Protein AF-A0A7S1V6I3-F1 (afdb_monomer)

InterPro domains:
  IPR011990 Tetratricopeptide-like helical domain superfamily [G3DSA:1.25.40.10] (1-99)
  IPR011990 Tetratricopeptide-like helical domain superfamily [SSF48452] (2-97)

Organism: NCBI:txid1486929

Mean predicted aligned error: 2.98 Å

Secondary structure (DSSP, 8-state):
-HHHHHHHHHHHH-HHHHHHHHHHHHHHHHHHHHHTT-HHHHHHHHHHHHHHHHHHHHH-HHHHHHHHHHHHHHHHHHHHHTT-HHHHHHHHHHHHHT-

Structure (mmCIF, N/CA/C/O backbone):
data_AF-A0A7S1V6I3-F1
#
_entry.id   AF-A0A7S1V6I3-F1
#
loop_
_atom_site.group_PDB
_atom_site.id
_atom_site.type_symbol
_atom_site.label_atom_id
_atom_site.label_alt_id
_atom_site.label_comp_id
_atom_site.label_asym_id
_atom_site.label_entity_id
_atom_site.label_seq_id
_atom_site.pdbx_PDB_ins_code
_atom_site.Cartn_x
_atom_site.Cartn_y
_atom_site.Cartn_z
_atom_site.occupancy
_atom_site.B_iso_or_equiv
_atom_site.auth_seq_id
_atom_site.auth_comp_id
_atom_site.auth_asym_id
_atom_site.auth_atom_id
_atom_site.pdbx_PDB_model_num
ATOM 1 N N . ARG A 1 1 ? -14.270 2.160 -5.208 1.00 67.50 1 ARG A N 1
ATOM 2 C CA . ARG A 1 1 ? -14.402 0.732 -5.591 1.00 67.50 1 ARG A CA 1
ATOM 3 C C . ARG A 1 1 ? -14.375 0.567 -7.108 1.00 67.50 1 ARG A C 1
ATOM 5 O O . ARG A 1 1 ? -13.531 -0.174 -7.579 1.00 67.50 1 ARG A O 1
ATOM 12 N N . GLU A 1 2 ? -15.165 1.338 -7.863 1.00 80.12 2 GLU A N 1
ATOM 13 C CA . GLU A 1 2 ? -15.175 1.289 -9.340 1.00 80.12 2 GLU A CA 1
ATOM 14 C C . GLU A 1 2 ? -13.792 1.477 -9.991 1.00 80.12 2 GLU A C 1
ATOM 16 O O . GLU A 1 2 ? -13.425 0.686 -10.852 1.00 80.12 2 GLU A O 1
ATOM 21 N N . ALA A 1 3 ? -12.988 2.451 -9.539 1.00 77.50 3 ALA A N 1
ATOM 22 C CA . ALA A 1 3 ? -11.636 2.665 -10.074 1.00 77.50 3 ALA A CA 1
ATOM 23 C C . ALA A 1 3 ? -10.723 1.435 -9.907 1.00 77.50 3 ALA A C 1
ATOM 25 O O . ALA A 1 3 ? -10.078 1.013 -10.862 1.00 77.50 3 ALA A O 1
ATOM 26 N N . VAL A 1 4 ? -10.720 0.812 -8.724 1.00 83.19 4 VAL A N 1
ATOM 27 C CA . VAL A 1 4 ? -9.921 -0.396 -8.449 1.00 83.19 4 VAL A CA 1
ATOM 28 C C . VAL A 1 4 ? -10.367 -1.557 -9.334 1.00 83.19 4 VAL A C 1
ATOM 30 O O . VAL A 1 4 ? -9.529 -2.241 -9.907 1.00 83.19 4 VAL A O 1
ATOM 33 N N . ASP A 1 5 ? -11.672 -1.762 -9.509 1.00 86.44 5 ASP A N 1
ATOM 34 C CA . ASP A 1 5 ? -12.174 -2.862 -10.338 1.00 86.44 5 ASP A CA 1
ATOM 35 C C . ASP A 1 5 ? -11.844 -2.665 -11.829 1.00 86.44 5 ASP A C 1
ATOM 37 O O . ASP A 1 5 ? -11.544 -3.633 -12.534 1.00 86.44 5 ASP A O 1
ATOM 41 N N . VAL A 1 6 ? -11.843 -1.417 -12.311 1.00 87.00 6 VAL A N 1
ATOM 42 C CA . VAL A 1 6 ? -11.377 -1.073 -13.663 1.00 87.00 6 VAL A CA 1
ATOM 43 C C . VAL A 1 6 ? -9.881 -1.347 -13.798 1.00 87.00 6 VAL A C 1
ATOM 45 O O . VAL A 1 6 ? -9.478 -2.069 -14.713 1.00 87.00 6 VAL A O 1
ATOM 48 N N . PHE A 1 7 ? -9.062 -0.845 -12.872 1.00 83.50 7 PHE A N 1
ATOM 49 C CA . PHE A 1 7 ? -7.618 -1.048 -12.926 1.00 83.50 7 PHE A CA 1
ATOM 50 C C . PHE A 1 7 ? -7.212 -2.511 -12.741 1.00 83.50 7 PHE A C 1
ATOM 52 O O . PHE A 1 7 ? -6.285 -2.946 -13.410 1.00 83.50 7 PHE A O 1
ATOM 59 N N . ARG A 1 8 ? -7.943 -3.322 -11.963 1.00 84.19 8 ARG A N 1
ATOM 60 C CA . ARG A 1 8 ? -7.704 -4.776 -11.880 1.00 84.19 8 ARG A CA 1
ATOM 61 C C . ARG A 1 8 ? -7.881 -5.458 -13.231 1.00 84.19 8 ARG A C 1
ATOM 63 O O . ARG A 1 8 ? -7.048 -6.269 -13.627 1.00 84.19 8 ARG A O 1
ATOM 70 N N . ARG A 1 9 ? -8.945 -5.119 -13.966 1.00 87.12 9 ARG A N 1
ATOM 71 C CA . ARG A 1 9 ? -9.181 -5.668 -15.313 1.00 87.12 9 ARG A CA 1
ATOM 72 C C . ARG A 1 9 ? -8.105 -5.222 -16.300 1.00 87.12 9 ARG A C 1
ATOM 74 O O . ARG A 1 9 ? -7.660 -6.025 -17.114 1.00 87.12 9 ARG A O 1
ATOM 81 N N . LEU A 1 10 ? -7.693 -3.958 -16.228 1.00 85.31 10 LEU A N 1
ATOM 82 C CA . LEU A 1 10 ? -6.654 -3.410 -17.097 1.00 85.31 10 LEU A CA 1
ATOM 83 C C . LEU A 1 10 ? -5.275 -4.006 -16.789 1.00 85.31 10 LEU A C 1
ATOM 85 O O . LEU A 1 10 ? -4.594 -4.434 -17.716 1.00 85.31 10 LEU A O 1
ATOM 89 N N . ALA A 1 11 ? -4.897 -4.118 -15.515 1.00 81.44 11 ALA A N 1
ATOM 90 C CA . ALA A 1 11 ? -3.650 -4.741 -15.079 1.00 81.44 11 ALA A CA 1
ATOM 91 C C . ALA A 1 11 ? -3.601 -6.229 -15.447 1.00 81.44 11 ALA A C 1
ATOM 93 O O . ALA A 1 11 ? -2.576 -6.695 -15.925 1.00 81.44 11 ALA A O 1
ATOM 94 N N . ALA A 1 12 ? -4.716 -6.960 -15.352 1.00 85.75 12 ALA A N 1
ATOM 95 C CA . ALA A 1 12 ? -4.779 -8.344 -15.825 1.00 85.75 12 ALA A CA 1
ATOM 96 C C . ALA A 1 12 ? -4.502 -8.480 -17.337 1.00 85.75 12 ALA A C 1
ATOM 98 O O . ALA A 1 12 ? -3.971 -9.497 -17.776 1.00 85.75 12 ALA A O 1
ATOM 99 N N . ALA A 1 13 ? -4.852 -7.467 -18.139 1.00 86.81 13 ALA A N 1
ATOM 100 C CA . ALA A 1 13 ? -4.614 -7.465 -19.582 1.00 86.81 13 ALA A CA 1
ATOM 101 C C . ALA A 1 13 ? -3.237 -6.899 -19.971 1.00 86.81 13 ALA A C 1
ATOM 103 O O . ALA A 1 13 ? -2.655 -7.331 -20.967 1.00 86.81 13 ALA A O 1
ATOM 104 N N . ARG A 1 14 ? -2.738 -5.898 -19.235 1.00 84.81 14 ARG A N 1
ATOM 105 C CA . ARG A 1 14 ? -1.461 -5.208 -19.476 1.00 84.81 14 ARG A CA 1
ATOM 106 C C . ARG A 1 14 ? -0.811 -4.810 -18.142 1.00 84.81 14 ARG A C 1
ATOM 108 O O . ARG A 1 14 ? -0.906 -3.640 -17.761 1.00 84.81 14 ARG A O 1
ATOM 115 N N . PRO A 1 15 ? -0.150 -5.756 -17.451 1.00 82.56 15 PRO A N 1
ATOM 116 C CA . PRO A 1 15 ? 0.422 -5.515 -16.126 1.00 82.56 15 PRO A CA 1
ATOM 117 C C . PRO A 1 15 ? 1.386 -4.323 -16.113 1.00 82.56 15 PRO A C 1
ATOM 119 O O . PRO A 1 15 ? 1.176 -3.369 -15.369 1.00 82.56 15 PRO A O 1
ATOM 122 N N . ASP A 1 16 ? 2.336 -4.304 -17.053 1.00 85.06 16 ASP A N 1
ATOM 123 C CA . ASP A 1 16 ? 3.378 -3.272 -17.169 1.00 85.06 16 ASP A CA 1
ATOM 124 C C . ASP A 1 16 ? 2.846 -1.837 -17.310 1.00 85.06 16 ASP A C 1
ATOM 126 O O . ASP A 1 16 ? 3.577 -0.882 -17.052 1.00 85.06 16 ASP A O 1
ATOM 130 N N . ALA A 1 17 ? 1.603 -1.675 -17.774 1.00 87.25 17 ALA A N 1
ATOM 131 C CA . ALA A 1 17 ? 1.002 -0.371 -18.032 1.00 87.25 17 ALA A CA 1
ATOM 132 C C . ALA A 1 17 ? 0.099 0.121 -16.894 1.00 87.25 17 ALA A C 1
ATOM 134 O O . ALA A 1 17 ? -0.097 1.325 -16.785 1.00 87.25 17 ALA A O 1
ATOM 135 N N . TYR A 1 18 ? -0.471 -0.780 -16.086 1.00 91.94 18 TYR A N 1
ATOM 136 C CA . TYR A 1 18 ? -1.563 -0.430 -15.166 1.00 91.94 18 TYR A CA 1
ATOM 137 C C . TYR A 1 18 ? -1.377 -0.926 -13.732 1.00 91.94 18 TYR A C 1
ATOM 139 O O . TYR A 1 18 ? -2.176 -0.560 -12.874 1.00 91.94 18 TYR A O 1
ATOM 147 N N . GLU A 1 19 ? -0.358 -1.736 -13.433 1.00 91.94 19 GLU A N 1
ATOM 148 C CA . GLU A 1 19 ? -0.105 -2.177 -12.055 1.00 91.94 19 GLU A CA 1
ATOM 149 C C . GLU A 1 19 ? 0.202 -0.999 -11.115 1.00 91.94 19 GLU A C 1
ATOM 151 O O . GLU A 1 19 ? -0.314 -0.971 -10.000 1.00 91.94 19 GLU A O 1
ATOM 156 N N . GLY A 1 20 ? 0.947 0.015 -11.573 1.00 93.19 20 GLY A N 1
ATOM 157 C CA . GLY A 1 20 ? 1.203 1.224 -10.778 1.00 93.19 20 GLY A CA 1
ATOM 158 C C . GLY A 1 20 ? -0.081 1.999 -10.458 1.00 93.19 20 GLY A C 1
ATOM 159 O O . GLY A 1 20 ? -0.352 2.314 -9.300 1.00 93.19 20 GLY A O 1
ATOM 160 N N . ASP A 1 21 ? -0.928 2.227 -11.467 1.00 94.19 21 ASP A N 1
ATOM 161 C CA . ASP A 1 21 ? -2.214 2.918 -11.293 1.00 94.19 21 ASP A CA 1
ATOM 162 C C . ASP A 1 21 ? -3.186 2.127 -10.404 1.00 94.19 21 ASP A C 1
ATOM 164 O O . ASP A 1 21 ? -3.940 2.703 -9.607 1.00 94.19 21 ASP A O 1
ATOM 168 N N . LEU A 1 22 ? -3.164 0.793 -10.513 1.00 94.12 22 LEU A N 1
ATOM 169 C CA . LEU A 1 22 ? -3.921 -0.099 -9.643 1.00 94.12 22 LEU A CA 1
ATOM 170 C C . LEU A 1 22 ? -3.483 0.068 -8.186 1.00 94.12 22 LEU A C 1
ATOM 172 O O . LEU A 1 22 ? -4.331 0.288 -7.321 1.00 94.12 22 LEU A O 1
ATOM 176 N N . ALA A 1 23 ? -2.180 0.004 -7.919 1.00 96.25 23 ALA A N 1
ATOM 177 C CA . ALA A 1 23 ? -1.629 0.118 -6.574 1.00 96.25 23 ALA A CA 1
ATOM 178 C C . ALA A 1 23 ? -1.891 1.503 -5.956 1.00 96.25 23 ALA A C 1
ATOM 180 O O . ALA A 1 23 ? -2.353 1.601 -4.816 1.00 96.25 23 ALA A O 1
ATOM 181 N N . GLY A 1 24 ? -1.738 2.580 -6.733 1.00 96.06 24 GLY A N 1
ATOM 182 C CA . GLY A 1 24 ? -2.124 3.928 -6.304 1.00 96.06 24 GLY A CA 1
ATOM 183 C C . GLY A 1 24 ? -3.621 4.040 -5.979 1.00 96.06 24 GLY A C 1
ATOM 184 O O . GLY A 1 24 ? -4.017 4.629 -4.970 1.00 96.06 24 GLY A O 1
ATOM 185 N N . SER A 1 25 ? -4.478 3.407 -6.783 1.00 96.06 25 SER A N 1
ATOM 186 C CA . SER A 1 25 ? -5.925 3.371 -6.532 1.00 96.06 25 SER A CA 1
ATOM 187 C C . SER A 1 25 ? -6.297 2.570 -5.281 1.00 96.06 25 SER A C 1
ATOM 189 O O . SER A 1 25 ? -7.246 2.933 -4.582 1.00 96.06 25 SER A O 1
ATOM 191 N N . LEU A 1 26 ? -5.557 1.500 -4.985 1.00 97.44 26 LEU A N 1
ATOM 192 C CA . LEU A 1 26 ? -5.717 0.691 -3.776 1.00 97.44 26 LEU A CA 1
ATOM 193 C C . LEU A 1 26 ? -5.338 1.478 -2.513 1.00 97.44 26 LEU A C 1
ATOM 195 O O . LEU A 1 26 ? -6.110 1.469 -1.556 1.00 97.44 26 LEU A O 1
ATOM 199 N N . ASN A 1 27 ? -4.248 2.252 -2.535 1.00 96.75 27 ASN A N 1
ATOM 200 C CA . ASN A 1 27 ? -3.888 3.162 -1.436 1.00 96.75 27 ASN A CA 1
ATOM 201 C C . ASN A 1 27 ? -4.980 4.199 -1.143 1.00 96.75 27 ASN A C 1
ATOM 203 O O . ASN A 1 27 ? -5.364 4.417 0.012 1.00 96.75 27 ASN A O 1
ATOM 207 N N . ASN A 1 28 ? -5.521 4.817 -2.195 1.00 96.00 28 ASN A N 1
ATOM 208 C CA . ASN A 1 28 ? -6.610 5.784 -2.056 1.00 96.00 28 ASN A CA 1
ATOM 209 C C . ASN A 1 28 ? -7.871 5.122 -1.490 1.00 96.00 28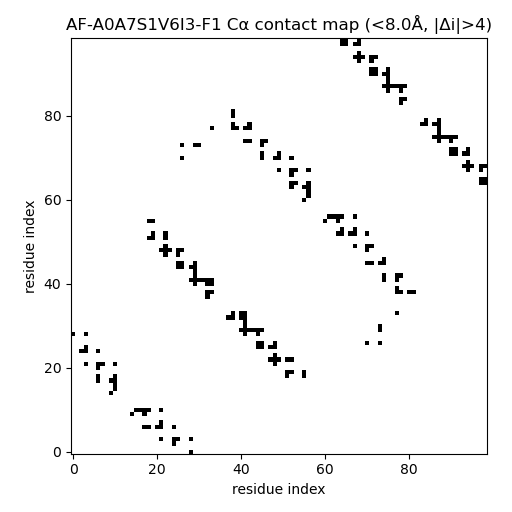 ASN A C 1
ATOM 211 O O . ASN A 1 28 ? -8.529 5.669 -0.602 1.00 96.00 28 ASN A O 1
ATOM 215 N N . LEU A 1 29 ? -8.198 3.916 -1.966 1.00 96.06 29 LEU A N 1
ATOM 216 C CA . LEU A 1 29 ? -9.306 3.136 -1.426 1.00 96.06 29 LEU A CA 1
ATOM 217 C C . LEU A 1 29 ? -9.097 2.826 0.063 1.00 96.06 29 LEU A C 1
ATOM 219 O O . LEU A 1 29 ? -10.036 3.011 0.836 1.00 96.06 29 LEU A O 1
ATOM 223 N N . GLY A 1 30 ? -7.891 2.416 0.466 1.00 96.50 30 GLY A N 1
ATOM 224 C CA . GLY A 1 30 ? -7.537 2.155 1.862 1.00 96.50 30 GLY A CA 1
ATOM 225 C C . GLY A 1 30 ? -7.750 3.377 2.755 1.00 96.50 30 GLY A C 1
ATOM 226 O O . GLY A 1 30 ? -8.488 3.310 3.738 1.00 96.50 30 GLY A O 1
ATOM 227 N N . THR A 1 31 ? -7.232 4.534 2.341 1.00 96.25 31 THR A N 1
ATOM 228 C CA . THR A 1 31 ? -7.432 5.810 3.049 1.00 96.25 31 THR A CA 1
ATOM 229 C C . THR A 1 31 ? -8.917 6.136 3.240 1.00 96.25 31 THR A C 1
ATOM 231 O O . THR A 1 31 ? -9.357 6.463 4.346 1.00 96.25 31 THR A O 1
ATOM 234 N N . HIS A 1 32 ? -9.727 6.000 2.185 1.00 96.88 32 HIS A N 1
ATOM 235 C CA . HIS A 1 32 ? -11.165 6.249 2.277 1.00 96.88 32 HIS A CA 1
ATOM 236 C C . HIS A 1 32 ? -11.881 5.238 3.178 1.00 96.88 32 HIS A C 1
ATOM 238 O O . HIS A 1 32 ? -12.711 5.637 3.993 1.00 96.88 32 HIS A O 1
ATOM 244 N N . LEU A 1 33 ? -11.553 3.948 3.085 1.00 97.31 33 LEU A N 1
ATOM 245 C CA . LEU A 1 33 ? -12.113 2.916 3.962 1.00 97.31 33 LEU A CA 1
ATOM 246 C C . LEU A 1 33 ? -11.781 3.195 5.430 1.00 97.31 33 LEU A C 1
ATOM 248 O O . LEU A 1 33 ? -12.673 3.135 6.277 1.00 97.31 33 LEU A O 1
ATOM 252 N N . SER A 1 34 ? -10.544 3.605 5.714 1.00 96.38 34 SER A N 1
ATOM 253 C CA . SER A 1 34 ? -10.117 3.987 7.057 1.00 96.38 34 SER A CA 1
ATOM 254 C C . SER A 1 34 ? -10.900 5.186 7.585 1.00 96.38 34 SER A C 1
ATOM 256 O O . SER A 1 34 ? -11.345 5.165 8.729 1.00 96.38 34 SER A O 1
ATOM 258 N N . SER A 1 35 ? -11.138 6.206 6.751 1.00 96.38 35 SER A N 1
ATOM 259 C CA . SER A 1 35 ? -11.944 7.376 7.138 1.00 96.38 35 SER A CA 1
ATOM 260 C C . SER A 1 35 ? -13.406 7.034 7.457 1.00 96.38 35 SER A C 1
ATOM 262 O O .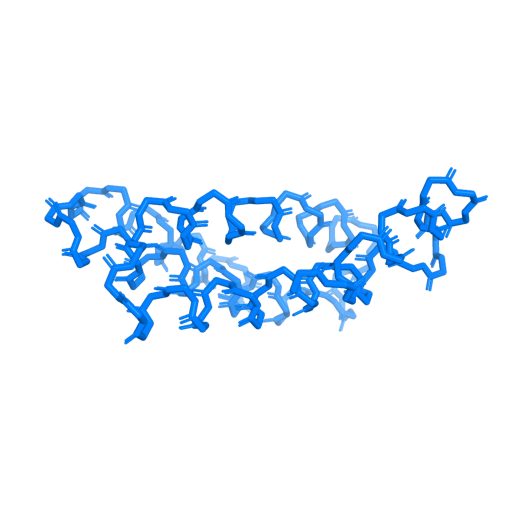 SER A 1 35 ? -14.062 7.746 8.211 1.00 96.38 35 SER A O 1
ATOM 264 N N . LEU A 1 36 ? -13.906 5.919 6.915 1.00 97.25 36 LEU A N 1
ATOM 265 C CA . LEU A 1 36 ? -15.242 5.385 7.177 1.00 97.25 36 LEU A CA 1
ATOM 266 C C . LEU A 1 36 ? -15.268 4.385 8.347 1.00 97.25 36 LEU A C 1
ATOM 268 O O . LEU A 1 36 ? -16.296 3.752 8.577 1.00 97.25 36 LEU A O 1
ATOM 272 N N . GLY A 1 37 ? -14.150 4.198 9.057 1.00 96.25 37 GLY A N 1
ATOM 273 C CA . GLY A 1 37 ? -14.028 3.239 10.159 1.00 96.25 37 GLY A CA 1
ATOM 274 C C . GLY A 1 37 ? -13.944 1.773 9.721 1.00 96.25 37 GLY A C 1
ATOM 275 O O . GLY A 1 37 ? -14.017 0.883 10.561 1.00 96.25 37 GLY A O 1
ATOM 276 N N . ARG A 1 38 ? -13.782 1.496 8.422 1.00 97.81 38 ARG A N 1
ATOM 277 C CA . ARG A 1 38 ? -13.672 0.140 7.854 1.00 97.81 38 ARG A CA 1
ATOM 278 C C . ARG A 1 38 ? -12.203 -0.274 7.785 1.00 97.81 38 ARG A C 1
ATOM 280 O O . ARG A 1 38 ? -11.648 -0.448 6.700 1.00 97.81 38 ARG A O 1
ATOM 287 N N . ILE A 1 39 ? -11.555 -0.339 8.946 1.00 97.44 39 ILE A N 1
ATOM 288 C CA . ILE A 1 39 ? -10.091 -0.406 9.050 1.00 97.44 39 ILE A CA 1
ATOM 289 C C . ILE A 1 39 ? -9.536 -1.729 8.515 1.00 97.44 39 ILE A C 1
ATOM 291 O O . ILE A 1 39 ? -8.521 -1.729 7.828 1.00 97.44 39 ILE A O 1
ATOM 295 N N . GLU A 1 40 ? -10.215 -2.850 8.740 1.00 97.88 40 GLU A N 1
ATOM 296 C CA . GLU A 1 40 ? -9.807 -4.156 8.217 1.00 97.88 40 GLU A CA 1
ATOM 297 C C . GLU A 1 40 ? -9.767 -4.158 6.685 1.00 97.88 40 GLU A C 1
ATOM 299 O O . GLU A 1 40 ? -8.796 -4.608 6.085 1.00 97.88 40 GLU A O 1
ATOM 304 N N . GLU A 1 41 ? -10.780 -3.586 6.033 1.00 97.44 41 GLU A N 1
ATOM 305 C CA . GLU A 1 41 ? -10.796 -3.474 4.571 1.00 97.44 41 GLU A CA 1
ATOM 306 C C . GLU A 1 41 ? -9.732 -2.495 4.059 1.00 97.44 41 GLU A C 1
ATOM 308 O O . GLU A 1 41 ? -9.196 -2.684 2.966 1.00 97.44 41 GLU A O 1
ATOM 313 N N . ALA A 1 42 ? -9.410 -1.459 4.842 1.00 97.75 42 ALA A N 1
ATOM 314 C CA . ALA A 1 42 ? -8.317 -0.548 4.528 1.00 97.75 42 ALA A CA 1
ATOM 315 C C . ALA A 1 42 ? -6.955 -1.256 4.561 1.00 97.75 42 ALA A C 1
ATOM 317 O O . ALA A 1 42 ? -6.137 -1.045 3.668 1.00 97.75 42 ALA A O 1
ATOM 318 N N . ILE A 1 43 ? -6.738 -2.128 5.551 1.00 98.25 43 ILE A N 1
ATOM 319 C CA . ILE A 1 43 ? -5.528 -2.952 5.670 1.00 98.25 43 ILE A CA 1
ATOM 320 C C . ILE A 1 43 ? -5.397 -3.885 4.468 1.00 98.25 43 ILE A C 1
ATOM 322 O O . ILE A 1 43 ? -4.319 -3.966 3.888 1.00 98.25 43 ILE A O 1
ATOM 326 N N . GLU A 1 44 ? -6.476 -4.553 4.059 1.00 97.88 44 GLU A N 1
ATOM 327 C CA . GLU A 1 44 ? -6.434 -5.451 2.900 1.00 97.88 44 GLU A CA 1
ATOM 328 C C . GLU A 1 44 ? -6.118 -4.698 1.598 1.00 97.88 44 GLU A C 1
ATOM 330 O O . GLU A 1 44 ? -5.271 -5.140 0.822 1.00 97.88 44 GLU A O 1
ATOM 335 N N . ALA A 1 45 ? -6.711 -3.517 1.387 1.00 97.56 45 ALA A N 1
ATOM 336 C CA . ALA A 1 45 ? -6.382 -2.682 0.230 1.00 97.56 45 ALA A CA 1
ATOM 337 C C . ALA A 1 45 ? -4.918 -2.201 0.253 1.00 97.56 45 ALA A C 1
ATOM 339 O O . ALA A 1 45 ? -4.240 -2.242 -0.774 1.00 97.56 45 ALA A O 1
ATOM 340 N N . ALA A 1 46 ? -4.414 -1.777 1.416 1.00 97.94 46 ALA A N 1
ATOM 341 C CA . ALA A 1 46 ? -3.031 -1.331 1.566 1.00 97.94 46 ALA A CA 1
ATOM 342 C C . ALA A 1 46 ? -2.023 -2.479 1.374 1.00 97.94 46 ALA A C 1
ATOM 344 O O . ALA A 1 46 ? -0.986 -2.274 0.751 1.00 97.94 46 ALA A O 1
ATOM 345 N N . ARG A 1 47 ? -2.331 -3.698 1.838 1.00 98.44 47 ARG A N 1
ATOM 346 C CA . ARG A 1 47 ? -1.507 -4.897 1.595 1.00 98.44 47 ARG A CA 1
ATOM 347 C C . ARG A 1 47 ? -1.394 -5.216 0.107 1.00 98.44 47 ARG A C 1
ATOM 349 O O . ARG A 1 47 ? -0.287 -5.406 -0.384 1.00 98.44 47 ARG A O 1
ATOM 356 N N . GLU A 1 48 ? -2.512 -5.195 -0.620 1.00 97.62 48 GLU A N 1
ATOM 357 C CA . GLU A 1 48 ? -2.506 -5.410 -2.074 1.00 97.62 48 GLU A CA 1
ATOM 358 C C . GLU A 1 48 ? -1.668 -4.336 -2.792 1.00 97.62 48 GLU A C 1
ATOM 360 O O . GLU A 1 48 ? -0.894 -4.661 -3.692 1.00 97.62 48 GLU A O 1
ATOM 365 N N . ALA A 1 49 ? -1.756 -3.069 -2.367 1.00 98.06 49 ALA A N 1
ATOM 366 C CA . ALA A 1 49 ? -0.919 -1.996 -2.908 1.00 98.06 49 ALA A CA 1
ATOM 367 C C . ALA A 1 49 ? 0.578 -2.236 -2.645 1.00 98.06 49 ALA A C 1
ATOM 369 O O . ALA A 1 49 ? 1.379 -2.139 -3.575 1.00 98.06 49 ALA A O 1
ATOM 370 N N . VAL A 1 50 ? 0.949 -2.592 -1.408 1.00 98.50 50 VAL A N 1
ATOM 371 C CA . VAL A 1 50 ? 2.333 -2.920 -1.024 1.00 98.50 50 VAL A CA 1
ATOM 372 C C . VAL A 1 50 ? 2.877 -4.064 -1.874 1.00 98.50 50 VAL A C 1
ATOM 374 O O . VAL A 1 50 ? 3.978 -3.952 -2.400 1.00 98.50 50 VAL A O 1
ATOM 377 N N . ASP A 1 51 ? 2.115 -5.138 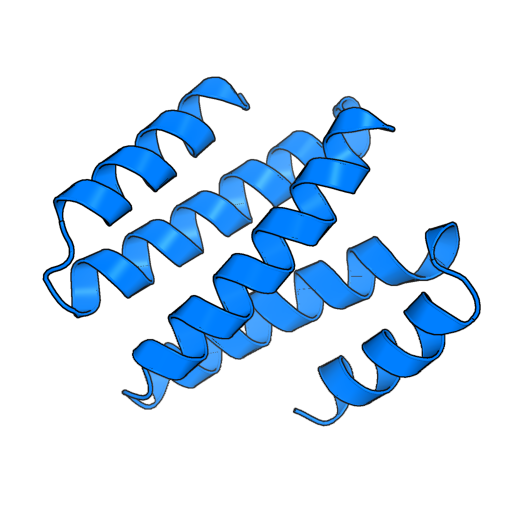-2.074 1.00 97.81 51 ASP A N 1
ATOM 378 C CA . ASP A 1 51 ? 2.577 -6.287 -2.859 1.00 97.81 51 ASP A CA 1
ATOM 379 C C . ASP A 1 51 ? 2.809 -5.940 -4.335 1.00 97.81 51 ASP A C 1
ATOM 381 O O . ASP A 1 51 ? 3.756 -6.433 -4.959 1.00 97.81 51 ASP A O 1
ATOM 385 N N . VAL A 1 52 ? 1.973 -5.073 -4.911 1.00 97.00 52 VAL A N 1
ATOM 386 C CA . VAL A 1 52 ? 2.170 -4.590 -6.282 1.00 97.00 52 VAL A CA 1
ATOM 387 C C . VAL A 1 52 ? 3.383 -3.663 -6.358 1.00 97.00 52 VAL A C 1
ATOM 389 O O . VAL A 1 52 ? 4.276 -3.909 -7.171 1.00 97.00 52 VAL A O 1
ATOM 392 N N . PHE A 1 53 ? 3.476 -2.652 -5.491 1.00 97.88 53 PHE A N 1
ATOM 393 C CA . PHE A 1 53 ? 4.615 -1.734 -5.492 1.00 97.88 53 PHE A CA 1
ATOM 394 C C . PHE A 1 53 ? 5.934 -2.427 -5.155 1.00 97.88 53 PHE A C 1
ATOM 396 O O . PHE A 1 53 ? 6.954 -2.062 -5.726 1.00 97.88 53 PHE A O 1
ATOM 403 N N . ARG A 1 54 ? 5.933 -3.484 -4.336 1.00 97.56 54 ARG A N 1
AT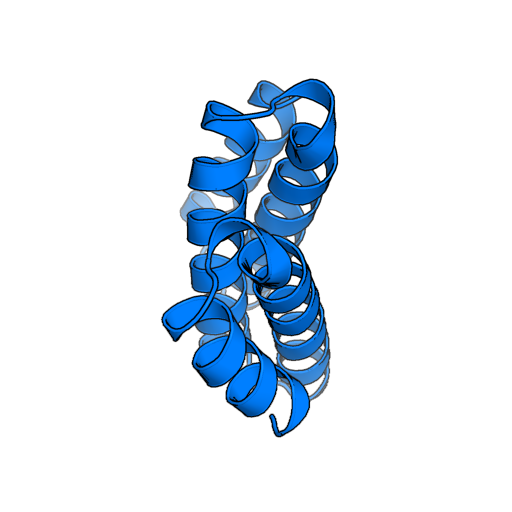OM 404 C CA . ARG A 1 54 ? 7.134 -4.284 -4.057 1.00 97.56 54 ARG A CA 1
ATOM 405 C C . ARG A 1 54 ? 7.657 -4.969 -5.318 1.00 97.56 54 ARG A C 1
ATOM 407 O O . ARG A 1 54 ? 8.857 -4.934 -5.583 1.00 97.56 54 ARG A O 1
ATOM 414 N N . ARG A 1 55 ? 6.770 -5.549 -6.137 1.00 96.31 55 ARG A N 1
ATOM 415 C CA . ARG A 1 55 ? 7.155 -6.129 -7.439 1.00 96.31 55 ARG A CA 1
ATOM 416 C C . ARG A 1 55 ? 7.657 -5.062 -8.413 1.00 96.31 55 ARG A C 1
ATOM 418 O O . ARG A 1 55 ? 8.640 -5.298 -9.111 1.00 96.31 55 ARG A O 1
ATOM 425 N N . LEU A 1 56 ? 7.006 -3.900 -8.450 1.00 96.19 56 LEU A N 1
ATOM 426 C CA . LEU A 1 56 ? 7.386 -2.796 -9.333 1.00 96.19 56 LEU A CA 1
ATOM 427 C C . LEU A 1 56 ? 8.725 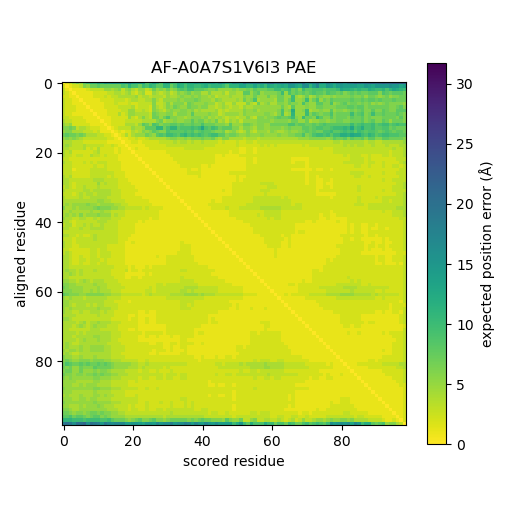-2.163 -8.934 1.00 96.19 56 LEU A C 1
ATOM 429 O O . LEU A 1 56 ? 9.565 -1.953 -9.805 1.00 96.19 56 LEU A O 1
ATOM 433 N N . ALA A 1 57 ? 8.961 -1.933 -7.642 1.00 96.56 57 ALA A N 1
ATOM 434 C CA . ALA A 1 57 ? 10.220 -1.414 -7.110 1.00 96.56 57 ALA A CA 1
ATOM 435 C C . ALA A 1 57 ? 11.377 -2.385 -7.366 1.00 96.56 57 ALA A C 1
ATOM 437 O O . ALA A 1 57 ? 12.435 -1.961 -7.810 1.00 96.56 57 ALA A O 1
ATOM 438 N N . ALA A 1 58 ? 11.160 -3.698 -7.232 1.00 95.94 58 ALA A N 1
ATOM 439 C CA . ALA A 1 58 ? 12.176 -4.688 -7.596 1.00 95.94 58 ALA A CA 1
ATOM 440 C C . ALA A 1 58 ? 12.581 -4.626 -9.086 1.00 95.94 58 ALA A C 1
ATOM 442 O O . ALA A 1 58 ? 13.711 -4.967 -9.433 1.00 95.94 58 ALA A O 1
ATOM 443 N N . ALA A 1 59 ? 11.673 -4.204 -9.973 1.00 95.62 59 ALA A N 1
ATOM 444 C CA . ALA A 1 59 ? 11.938 -4.071 -11.406 1.00 95.62 59 ALA A CA 1
ATOM 445 C C . ALA A 1 59 ? 12.461 -2.679 -11.808 1.00 95.62 59 ALA A C 1
ATOM 447 O O . ALA A 1 59 ? 13.247 -2.569 -12.752 1.00 95.62 59 ALA A O 1
ATOM 448 N N . ARG A 1 60 ? 11.991 -1.615 -11.146 1.00 95.19 60 ARG A N 1
ATOM 449 C CA . ARG A 1 60 ? 12.329 -0.209 -11.418 1.00 95.19 60 ARG A CA 1
ATOM 450 C C . ARG A 1 60 ? 12.402 0.581 -10.098 1.00 95.19 60 ARG A C 1
ATOM 452 O O . ARG A 1 60 ? 11.464 1.323 -9.801 1.00 95.19 60 ARG A O 1
ATOM 459 N N . PRO A 1 61 ? 13.500 0.437 -9.334 1.00 95.12 61 PRO A N 1
ATOM 460 C CA . PRO A 1 61 ? 13.648 1.037 -8.005 1.00 95.12 61 PRO A CA 1
ATOM 461 C C . PRO A 1 61 ? 13.403 2.551 -8.005 1.00 95.12 61 PRO A C 1
ATOM 463 O O . PRO A 1 61 ? 12.453 3.021 -7.380 1.00 95.12 61 PRO A O 1
ATOM 466 N N . ASP A 1 62 ? 14.133 3.278 -8.861 1.00 95.38 62 ASP A N 1
ATOM 467 C CA . ASP A 1 62 ? 14.061 4.742 -9.006 1.00 95.38 62 ASP A CA 1
ATOM 468 C C . ASP A 1 62 ? 12.646 5.284 -9.271 1.00 95.38 62 ASP A C 1
ATOM 470 O O . ASP A 1 62 ? 12.368 6.457 -9.025 1.00 95.38 62 ASP A O 1
ATOM 474 N N . ALA A 1 63 ? 11.758 4.456 -9.831 1.00 95.56 63 ALA A N 1
ATOM 475 C CA . ALA A 1 63 ? 10.401 4.854 -10.180 1.00 95.56 63 ALA A CA 1
ATOM 476 C C . ALA A 1 63 ? 9.376 4.565 -9.076 1.00 95.56 63 ALA A C 1
ATOM 478 O O . ALA A 1 63 ? 8.353 5.241 -9.049 1.00 95.56 63 ALA A O 1
ATOM 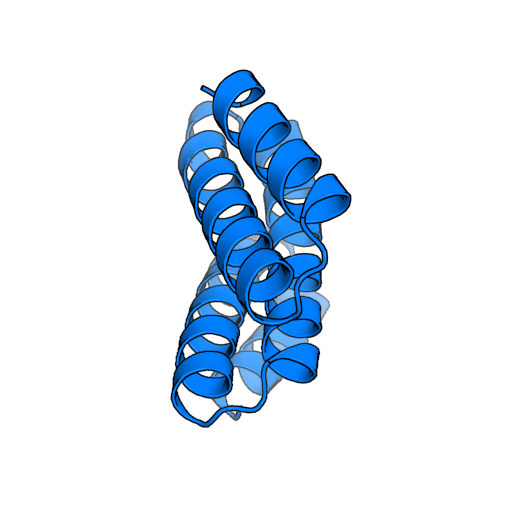479 N N . TYR A 1 64 ? 9.611 3.571 -8.209 1.00 96.69 64 TYR A N 1
ATOM 480 C CA . TYR A 1 64 ? 8.559 3.017 -7.344 1.00 96.69 64 TYR A CA 1
ATOM 481 C C . TYR A 1 64 ? 8.948 2.803 -5.876 1.00 96.69 64 TYR A C 1
ATOM 483 O O . TYR A 1 64 ? 8.062 2.501 -5.080 1.00 96.69 64 TYR A O 1
ATOM 491 N N . GLU A 1 65 ? 10.210 2.974 -5.469 1.00 97.19 65 GLU A N 1
ATOM 492 C CA . GLU A 1 65 ? 10.593 2.871 -4.046 1.00 97.19 65 GLU A CA 1
ATOM 493 C C . GLU A 1 65 ? 9.846 3.893 -3.176 1.00 97.19 65 GLU A C 1
ATOM 495 O O . GLU A 1 65 ? 9.305 3.543 -2.127 1.00 97.19 65 GLU A O 1
ATOM 500 N N . GLY A 1 66 ? 9.688 5.132 -3.655 1.00 97.12 66 GLY A N 1
ATOM 501 C CA . GLY A 1 66 ? 8.898 6.148 -2.951 1.00 97.12 66 GLY A CA 1
ATOM 502 C C . GLY A 1 66 ? 7.422 5.762 -2.780 1.00 97.12 66 GLY A C 1
ATOM 503 O O . GLY A 1 66 ? 6.843 5.968 -1.710 1.00 97.12 66 GLY A O 1
ATOM 504 N N . ASP A 1 67 ? 6.819 5.151 -3.804 1.00 97.50 67 ASP A N 1
ATOM 505 C CA . ASP A 1 67 ? 5.433 4.674 -3.742 1.00 97.50 67 ASP A CA 1
ATOM 506 C C . ASP A 1 67 ? 5.287 3.466 -2.805 1.00 97.50 67 ASP A C 1
ATOM 508 O O . ASP A 1 67 ? 4.310 3.364 -2.053 1.00 97.50 67 ASP A O 1
ATOM 512 N N . LEU A 1 68 ? 6.273 2.562 -2.803 1.00 98.25 68 LEU A N 1
ATOM 513 C CA . LEU A 1 68 ? 6.333 1.434 -1.879 1.00 98.25 68 LEU A CA 1
ATOM 514 C C . LEU A 1 68 ? 6.418 1.922 -0.427 1.00 98.25 68 LEU A C 1
ATOM 516 O O . LEU A 1 68 ? 5.601 1.506 0.398 1.00 98.25 68 LEU A O 1
ATOM 520 N N . ALA A 1 69 ? 7.329 2.851 -0.125 1.00 98.00 69 ALA A N 1
ATOM 521 C CA . ALA A 1 69 ? 7.469 3.436 1.206 1.00 98.00 69 ALA A CA 1
ATOM 522 C C . ALA A 1 69 ? 6.176 4.138 1.665 1.00 98.00 69 ALA A C 1
ATOM 524 O O . ALA A 1 69 ? 5.717 3.940 2.794 1.00 98.00 69 ALA A O 1
ATOM 525 N N . GLY A 1 70 ? 5.524 4.895 0.774 1.00 97.56 70 GLY A N 1
ATOM 526 C CA . GLY A 1 70 ? 4.229 5.523 1.056 1.00 97.56 70 GLY A CA 1
ATOM 527 C C . GLY A 1 70 ? 3.121 4.507 1.368 1.00 97.56 70 GLY A C 1
ATOM 528 O O . GLY A 1 70 ? 2.343 4.695 2.307 1.00 97.56 70 GLY A O 1
ATOM 529 N N . SER A 1 71 ? 3.077 3.398 0.628 1.00 97.88 71 SER A N 1
ATOM 530 C CA . SER A 1 71 ? 2.101 2.317 0.831 1.00 97.88 71 SER A CA 1
ATOM 531 C C . SER A 1 71 ? 2.313 1.588 2.159 1.00 97.88 71 SER A C 1
ATOM 533 O O . SER A 1 71 ? 1.353 1.339 2.891 1.00 97.88 71 SER A O 1
ATOM 535 N N . LEU A 1 72 ? 3.571 1.305 2.508 1.00 98.50 72 LEU A N 1
ATOM 536 C CA . LEU A 1 72 ? 3.955 0.704 3.788 1.00 98.50 72 LEU A CA 1
ATOM 537 C C . LEU A 1 72 ? 3.588 1.609 4.972 1.00 98.50 72 LEU A C 1
ATOM 539 O O . LEU A 1 72 ? 3.052 1.133 5.973 1.00 98.50 72 LEU A O 1
ATOM 543 N N . ASN A 1 73 ? 3.773 2.925 4.839 1.00 97.81 73 ASN A N 1
ATOM 544 C CA . ASN A 1 73 ? 3.361 3.884 5.863 1.00 97.81 73 ASN A CA 1
ATOM 545 C C . ASN A 1 73 ? 1.830 3.914 6.067 1.00 97.81 73 ASN A C 1
ATOM 547 O O . ASN A 1 73 ? 1.347 3.956 7.205 1.00 97.81 73 ASN A O 1
ATOM 551 N N . ASN A 1 74 ? 1.051 3.847 4.981 1.00 97.38 74 ASN A N 1
ATOM 552 C CA . ASN A 1 74 ? -0.412 3.751 5.060 1.00 97.38 74 ASN A CA 1
ATOM 553 C C . ASN A 1 74 ? -0.845 2.452 5.749 1.00 97.38 74 ASN A C 1
ATOM 555 O O . ASN A 1 74 ? -1.674 2.482 6.662 1.00 97.38 74 ASN A O 1
ATOM 559 N N . LEU A 1 75 ? -0.236 1.325 5.370 1.00 98.38 75 LEU A N 1
ATOM 560 C CA . LEU A 1 75 ? -0.476 0.031 6.002 1.00 98.38 75 LEU A CA 1
ATOM 561 C C . LEU A 1 75 ? -0.189 0.085 7.510 1.00 98.38 75 LEU A C 1
ATOM 563 O O . LEU A 1 75 ? -1.045 -0.305 8.306 1.00 98.38 75 LEU A O 1
ATOM 567 N N . GLY A 1 76 ? 0.961 0.634 7.913 1.00 98.31 76 GLY A N 1
ATOM 568 C CA . GLY A 1 76 ? 1.317 0.805 9.323 1.00 98.31 76 GLY A CA 1
ATOM 569 C C . GLY A 1 76 ? 0.317 1.675 10.092 1.00 98.31 76 GLY A C 1
ATOM 570 O O . GLY A 1 76 ? -0.091 1.333 11.203 1.00 98.31 76 GLY A O 1
ATOM 571 N N . THR A 1 77 ? -0.166 2.754 9.475 1.00 98.06 77 THR A N 1
ATOM 572 C CA . THR A 1 77 ? -1.192 3.634 10.063 1.00 98.06 77 THR A CA 1
ATOM 573 C C . THR A 1 77 ? -2.514 2.895 10.298 1.00 98.06 77 THR A C 1
ATOM 575 O O . THR A 1 77 ? -3.116 3.005 11.374 1.00 98.06 77 THR A O 1
ATOM 578 N N . HIS A 1 78 ? -2.966 2.103 9.323 1.00 98.00 78 HIS A N 1
ATOM 579 C CA . HIS A 1 78 ? -4.200 1.328 9.453 1.00 98.00 78 HIS A CA 1
ATOM 580 C C . HIS A 1 78 ? -4.061 0.196 10.485 1.00 98.00 78 HIS A C 1
ATOM 582 O O . HIS A 1 78 ? -4.961 0.003 11.300 1.00 98.00 78 HIS A O 1
ATOM 588 N N . LEU A 1 79 ? -2.919 -0.501 10.521 1.00 98.44 79 LEU A N 1
ATOM 589 C CA . LEU A 1 79 ? -2.619 -1.529 11.527 1.00 98.44 79 LEU A CA 1
ATOM 590 C C . LEU A 1 79 ? -2.613 -0.955 12.950 1.00 98.44 79 LEU A C 1
ATOM 592 O O . LEU A 1 79 ? -3.239 -1.518 13.851 1.00 98.44 79 LEU A O 1
ATOM 596 N N . SER A 1 80 ? -1.979 0.204 13.134 1.00 97.94 80 SER A N 1
ATOM 597 C CA . SER A 1 80 ? -1.949 0.917 14.414 1.00 97.94 80 SER A CA 1
ATOM 598 C C . SER A 1 80 ? -3.355 1.284 14.901 1.00 97.94 80 SER A C 1
ATOM 600 O O . SER A 1 80 ? -3.665 1.137 16.083 1.00 97.94 80 SER A O 1
ATOM 602 N N . SER A 1 81 ? -4.254 1.651 13.981 1.00 96.31 81 SER A N 1
ATOM 603 C CA . SER A 1 81 ? -5.653 1.971 14.302 1.00 96.31 81 SER A CA 1
ATOM 604 C C . SER A 1 81 ? -6.457 0.776 14.846 1.00 96.31 81 SER A C 1
ATOM 606 O O . SER A 1 81 ? -7.448 0.990 15.539 1.00 96.31 81 SER A O 1
ATOM 608 N N . LEU A 1 82 ? -6.025 -0.468 14.592 1.00 95.94 82 LEU A N 1
ATOM 609 C CA . LEU A 1 82 ? -6.578 -1.688 15.207 1.00 95.94 82 LEU A CA 1
ATOM 610 C C . LEU A 1 82 ? -5.776 -2.183 16.422 1.00 95.94 82 LEU A C 1
ATOM 612 O O . LEU A 1 82 ? -6.043 -3.268 16.935 1.00 95.94 82 LEU A O 1
ATOM 616 N N . GLY A 1 83 ? -4.770 -1.432 16.872 1.00 96.56 83 GLY A N 1
ATOM 617 C CA . GLY A 1 83 ? -3.881 -1.852 17.956 1.00 96.56 83 GLY A CA 1
ATOM 618 C C . GLY A 1 83 ? -2.906 -2.970 17.573 1.00 96.56 83 GLY A C 1
ATOM 619 O O . GLY A 1 83 ? -2.302 -3.571 18.456 1.00 96.56 83 GLY A O 1
ATOM 620 N N . ARG A 1 84 ? -2.717 -3.246 16.275 1.00 97.81 84 ARG A N 1
ATOM 621 C CA . ARG A 1 84 ? -1.743 -4.229 15.761 1.00 97.81 84 ARG A CA 1
ATOM 622 C C . ARG A 1 84 ? -0.363 -3.580 15.661 1.00 97.81 84 ARG A C 1
ATOM 624 O O . ARG A 1 84 ? 0.163 -3.355 14.572 1.00 97.81 84 ARG A O 1
ATOM 631 N N . ILE A 1 85 ? 0.172 -3.186 16.815 1.00 97.81 85 ILE A N 1
ATOM 632 C CA . ILE A 1 85 ? 1.332 -2.294 16.916 1.00 97.81 85 ILE A CA 1
ATOM 633 C C . ILE A 1 85 ? 2.606 -2.946 16.380 1.00 97.81 85 ILE A C 1
ATOM 635 O O . ILE A 1 85 ? 3.381 -2.280 15.700 1.00 97.81 85 ILE A O 1
ATOM 639 N N . GLU A 1 86 ? 2.819 -4.235 16.633 1.00 98.19 86 GLU A N 1
ATOM 640 C CA . GLU A 1 86 ? 3.997 -4.959 16.150 1.00 98.19 86 GLU A CA 1
ATOM 641 C C . GLU A 1 86 ? 4.065 -4.952 14.618 1.00 98.19 86 GLU A C 1
ATOM 643 O O . GLU A 1 86 ? 5.077 -4.549 14.049 1.00 98.19 86 GLU A O 1
ATOM 648 N N . GLU A 1 87 ? 2.961 -5.287 13.949 1.00 97.94 87 GLU A N 1
ATOM 649 C CA . GLU A 1 87 ? 2.88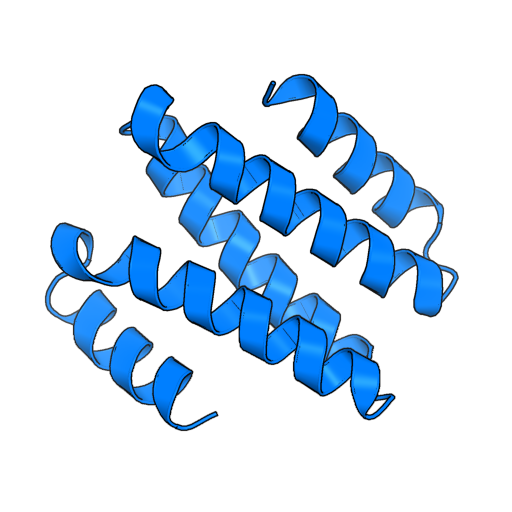4 -5.272 12.483 1.00 97.94 87 GLU A CA 1
ATOM 650 C C . GLU A 1 87 ? 3.011 -3.849 11.918 1.00 97.94 87 GLU A C 1
ATOM 652 O O . GLU A 1 87 ? 3.598 -3.641 10.857 1.00 97.94 87 GLU A O 1
ATOM 657 N N . ALA A 1 88 ? 2.490 -2.843 12.629 1.00 98.06 88 ALA A N 1
ATOM 658 C CA . ALA A 1 88 ? 2.659 -1.447 12.238 1.00 98.06 88 ALA A CA 1
ATOM 659 C C . ALA A 1 88 ? 4.130 -1.003 12.301 1.00 98.06 88 ALA A C 1
ATOM 661 O O . ALA A 1 88 ? 4.596 -0.285 11.416 1.00 98.06 88 ALA A O 1
ATOM 662 N N . ILE A 1 89 ? 4.868 -1.443 13.326 1.00 98.12 89 ILE A N 1
ATOM 663 C CA . ILE A 1 89 ? 6.307 -1.185 13.464 1.00 98.12 89 ILE A CA 1
ATOM 664 C C . ILE A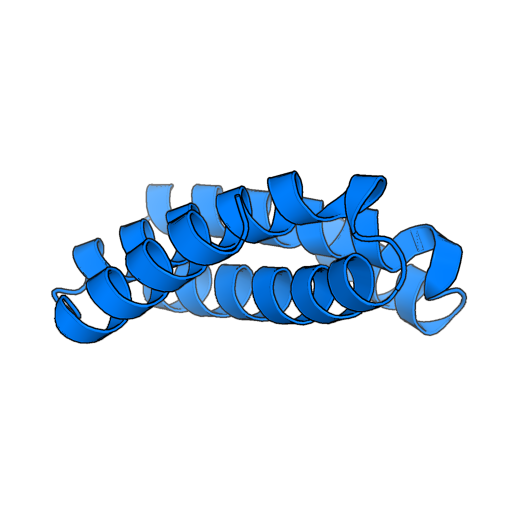 1 89 ? 7.087 -1.885 12.352 1.00 98.12 89 ILE A C 1
ATOM 666 O O . ILE A 1 89 ? 8.014 -1.291 11.808 1.00 98.12 89 ILE A O 1
ATOM 670 N N . GLU A 1 90 ? 6.731 -3.120 12.005 1.00 98.25 90 GLU A N 1
ATOM 671 C CA . GLU A 1 90 ? 7.362 -3.841 10.895 1.00 98.25 90 GLU A CA 1
ATOM 672 C C . GLU A 1 90 ? 7.177 -3.099 9.568 1.00 98.25 90 GLU A C 1
ATOM 674 O O . GLU A 1 90 ? 8.164 -2.835 8.883 1.00 98.25 90 GLU A O 1
ATOM 679 N N . ALA A 1 91 ? 5.953 -2.662 9.258 1.00 97.50 91 ALA A N 1
ATOM 680 C CA . ALA A 1 91 ? 5.683 -1.879 8.052 1.00 97.50 91 ALA A CA 1
ATOM 681 C C . ALA A 1 91 ? 6.459 -0.549 8.036 1.00 97.50 91 ALA A C 1
ATOM 683 O O . ALA A 1 91 ? 7.017 -0.165 7.011 1.00 97.50 91 ALA A O 1
ATOM 684 N N . ALA A 1 92 ? 6.541 0.145 9.176 1.00 97.00 92 ALA A N 1
ATOM 685 C CA . ALA A 1 92 ? 7.296 1.391 9.286 1.00 97.00 92 ALA A CA 1
ATOM 686 C C . ALA A 1 92 ? 8.813 1.185 9.133 1.00 97.00 92 ALA A C 1
ATOM 688 O O . ALA A 1 92 ? 9.485 2.036 8.556 1.00 97.00 92 ALA A O 1
ATOM 689 N N . ARG A 1 93 ? 9.358 0.067 9.631 1.00 97.75 93 ARG A N 1
ATOM 690 C CA . ARG A 1 93 ? 10.772 -0.291 9.438 1.00 97.75 93 ARG A CA 1
ATOM 691 C C . ARG A 1 93 ? 11.070 -0.563 7.973 1.00 97.75 93 ARG A C 1
ATOM 693 O O . ARG A 1 93 ? 11.999 0.030 7.444 1.00 97.75 93 ARG A O 1
ATOM 700 N N . GLU A 1 94 ? 10.238 -1.369 7.317 1.00 96.88 94 GLU A N 1
ATOM 701 C CA . GLU A 1 94 ? 10.398 -1.636 5.887 1.00 96.88 94 GLU A CA 1
ATOM 702 C C . GLU A 1 94 ? 10.319 -0.336 5.071 1.00 96.88 94 GLU A C 1
ATOM 704 O O . GLU A 1 94 ? 11.127 -0.132 4.176 1.00 96.88 94 GLU A O 1
ATOM 709 N N . ALA A 1 95 ? 9.413 0.588 5.413 1.00 95.81 95 ALA A N 1
ATOM 710 C CA . ALA A 1 95 ? 9.314 1.874 4.720 1.00 95.81 95 ALA A CA 1
ATOM 711 C C . ALA A 1 95 ? 10.601 2.713 4.814 1.00 95.81 95 ALA A C 1
ATOM 713 O O . ALA A 1 95 ? 10.924 3.429 3.871 1.00 95.81 95 ALA A O 1
ATOM 714 N N . VAL A 1 96 ? 11.318 2.641 5.941 1.00 95.12 96 VAL A N 1
ATOM 715 C CA . VAL A 1 96 ? 12.610 3.321 6.127 1.00 95.12 96 VAL A CA 1
ATOM 716 C C . VAL A 1 96 ? 13.723 2.606 5.367 1.00 95.12 96 VAL A C 1
ATOM 718 O O . VAL A 1 96 ? 14.569 3.282 4.802 1.00 95.12 96 VAL A O 1
ATOM 721 N N . ASP A 1 97 ? 13.709 1.273 5.325 1.00 94.12 97 ASP A N 1
ATOM 722 C CA . ASP A 1 97 ? 14.722 0.477 4.618 1.00 94.12 97 ASP A CA 1
ATOM 723 C C . ASP A 1 97 ? 14.612 0.586 3.083 1.00 94.12 97 ASP A C 1
ATOM 725 O O . ASP A 1 97 ? 15.562 0.265 2.372 1.00 94.12 97 ASP A O 1
ATOM 729 N N . VAL A 1 98 ? 13.450 1.014 2.574 1.00 90.00 98 VAL A N 1
ATOM 730 C CA . VAL A 1 98 ? 13.201 1.282 1.146 1.00 90.00 98 VAL A CA 1
ATOM 731 C C . VAL A 1 98 ? 13.753 2.650 0.697 1.00 90.00 98 VAL A C 1
ATOM 733 O O . VAL A 1 98 ? 13.918 2.855 -0.502 1.00 90.00 98 VAL A O 1
ATOM 736 N N . PHE A 1 99 ? 14.034 3.576 1.624 1.00 71.94 99 PHE A N 1
ATOM 737 C CA . PHE A 1 99 ? 14.644 4.889 1.344 1.00 71.94 99 PHE A CA 1
ATOM 738 C C . PHE A 1 99 ? 16.178 4.851 1.396 1.00 71.94 99 PHE A C 1
ATOM 740 O O . PHE A 1 99 ? 16.796 5.623 0.626 1.00 71.94 99 PHE A O 1
#

Foldseek 3Di:
DVQLVVLVVVCVVPVPPRLLVNLVVLQVVLVVCVVVVVLVSSLVSLVSSLVSLVVVCVVPVVVRLLVNLVSLQSNLVSCVVVVVNVSSVVSNVVSVVSD

Sequence (99 aa):
REAVDVFRRLAAARPDAYEGDLAGSLNNLGTHLSSLGRIEEAIEAAREAVDVFRRLAAARPDAYEGDLAGSLNNLGTHLSSLGRIEEAIEAAREAVDVF

pLDDT: mean 94.22, std 6.07, range [67.5, 98.5]

Solvent-accessible surface area (backbone atoms only — not comparable to full-atom values): 4819 Å² total; per-residue (Å²): 109,70,68,41,59,50,27,51,57,46,19,76,75,39,44,97,80,24,42,68,61,26,23,55,41,22,40,53,50,12,55,54,29,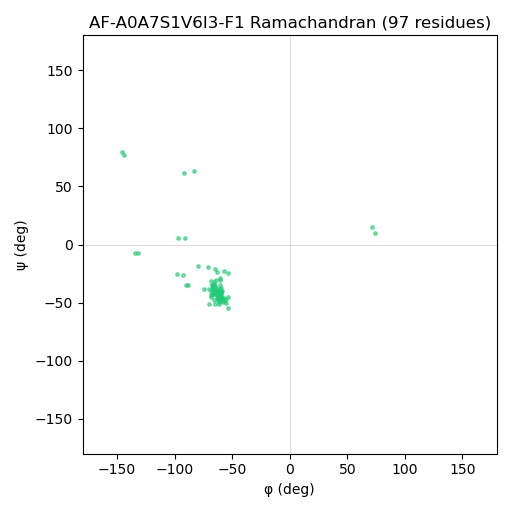41,76,71,68,39,36,70,63,13,34,54,29,14,49,55,16,31,58,44,27,50,57,45,18,77,78,40,45,96,81,22,29,71,58,25,24,53,30,23,45,52,29,15,54,37,29,43,75,72,66,40,49,68,64,15,50,52,27,44,50,52,26,58,76,55,108

Nearest PDB structures (foldseek):
  7v6p-assembly1_A-2  TM=9.032E-01  e=1.996E-02  Homo sapiens
  2fbn-assembly1_B  TM=7.746E-01  e=1.445E-01  Plasmodium falciparum
  8gac-assembly1_A  TM=5.947E-01  e=8.808E-02  synthetic construct
  8gab-assembly2_C  TM=6.161E-01  e=1.225E-01  synthetic construct
  8g4k-assembly1_A  TM=5.685E-01  e=2.009E-01  synthetic construct

Radius of gyration: 13.0 Å; Cα contacts (8 Å, |Δi|>4): 128; chains: 1; bounding box: 30×16×38 Å